Protein AF-T0TJK3-F1 (afdb_monomer_lite)

Foldseek 3Di:
DCVCVPDPPVVVVVVVVVVVVVVVVVCLVVCLVVCCVDPPSVVSNVVSVVVVCVVVVVVVVVVVVQVVDPDPPPD

Organism: NCBI:txid1234876

Structure (mmCIF, N/CA/C/O backbone):
data_AF-T0TJK3-F1
#
_entry.id   AF-T0TJK3-F1
#
loop_
_atom_site.group_PDB
_atom_site.id
_atom_site.type_symbol
_atom_site.label_atom_id
_atom_site.label_alt_id
_atom_site.label_comp_id
_atom_site.label_asym_id
_atom_site.label_entity_id
_atom_site.label_seq_id
_atom_site.pdbx_PDB_ins_code
_atom_site.Cartn_x
_atom_site.Cartn_y
_atom_site.Cartn_z
_atom_site.occupancy
_atom_site.B_iso_or_equiv
_atom_site.auth_seq_id
_atom_site.auth_comp_id
_atom_site.auth_asym_id
_atom_site.auth_atom_id
_atom_site.pdbx_PDB_model_num
ATOM 1 N N . MET A 1 1 ? 0.932 -10.202 27.466 1.00 52.06 1 MET A N 1
ATOM 2 C CA . MET A 1 1 ? 0.425 -11.227 26.515 1.00 52.06 1 MET A CA 1
ATOM 3 C C . MET A 1 1 ? -0.963 -11.810 26.831 1.00 52.06 1 MET A C 1
ATOM 5 O O . MET A 1 1 ? -1.413 -12.661 26.081 1.00 52.06 1 MET A O 1
ATOM 9 N N . ASN A 1 2 ? -1.710 -11.339 27.843 1.00 51.88 2 ASN A N 1
ATOM 10 C CA . ASN A 1 2 ? -3.076 -11.843 28.102 1.00 51.88 2 ASN A CA 1
ATOM 11 C C . ASN A 1 2 ? -4.186 -11.169 27.265 1.00 51.88 2 ASN A C 1
ATOM 13 O O . ASN A 1 2 ? -5.302 -11.674 27.225 1.00 51.88 2 ASN A O 1
ATOM 17 N N . LEU A 1 3 ? -3.900 -10.057 26.573 1.00 56.78 3 LEU A N 1
ATOM 18 C CA . LEU A 1 3 ? -4.887 -9.318 25.767 1.00 56.78 3 LEU A CA 1
ATOM 19 C C . LEU A 1 3 ? -5.237 -10.023 24.445 1.00 56.78 3 LEU A C 1
ATOM 21 O O . LEU A 1 3 ? -6.413 -10.111 24.106 1.00 56.78 3 LEU A O 1
ATOM 25 N N . LEU A 1 4 ? -4.244 -10.628 23.777 1.00 54.91 4 LEU A N 1
ATOM 26 C CA . LEU A 1 4 ? -4.414 -11.425 22.547 1.00 54.91 4 LEU A CA 1
ATOM 27 C C . LEU A 1 4 ? -5.262 -12.692 22.744 1.00 54.91 4 LEU A C 1
ATOM 29 O O . LEU A 1 4 ? -5.677 -13.331 21.782 1.00 54.91 4 LEU A O 1
ATOM 33 N N . ARG A 1 5 ? -5.495 -13.092 23.996 1.00 55.66 5 ARG A N 1
ATOM 34 C CA . ARG A 1 5 ? -6.248 -14.302 24.340 1.00 55.66 5 ARG A CA 1
ATOM 35 C C . ARG A 1 5 ? -7.575 -13.994 25.043 1.00 55.66 5 ARG A C 1
ATOM 37 O O . ARG A 1 5 ? -8.478 -14.820 24.994 1.00 55.66 5 ARG A O 1
ATOM 44 N N . LYS A 1 6 ? -7.720 -12.809 25.656 1.00 62.12 6 LYS A N 1
ATOM 45 C CA . LYS A 1 6 ? -8.957 -12.371 26.332 1.00 62.12 6 LYS A CA 1
ATOM 46 C C . LYS A 1 6 ? -9.994 -11.762 25.394 1.00 62.12 6 LYS A C 1
ATOM 48 O O . LYS A 1 6 ? -11.175 -11.842 25.707 1.00 62.12 6 LYS A O 1
ATOM 53 N N . ASN A 1 7 ? -9.580 -11.146 24.286 1.00 68.88 7 ASN A N 1
ATOM 54 C CA . ASN A 1 7 ? -10.502 -10.419 23.419 1.00 68.88 7 ASN A CA 1
ATOM 55 C C . ASN A 1 7 ? -10.417 -10.926 21.974 1.00 68.88 7 ASN A C 1
ATOM 57 O O . ASN A 1 7 ? -9.572 -10.484 21.199 1.00 68.88 7 ASN A O 1
ATOM 61 N N . LYS A 1 8 ? -11.303 -11.872 21.625 1.00 69.44 8 LYS A N 1
ATOM 62 C CA . LYS A 1 8 ? -11.380 -12.470 20.279 1.00 69.44 8 LYS A CA 1
ATOM 63 C C . LYS A 1 8 ? -11.512 -11.412 19.180 1.00 69.44 8 LYS A C 1
ATOM 65 O O . LYS A 1 8 ? -10.919 -11.582 18.121 1.00 69.44 8 LYS A O 1
ATOM 70 N N . THR A 1 9 ? -12.219 -10.314 19.445 1.00 74.44 9 THR A N 1
ATOM 71 C CA . THR A 1 9 ? -12.387 -9.205 18.497 1.00 74.44 9 THR A CA 1
ATOM 72 C C . THR A 1 9 ? -11.060 -8.508 18.216 1.00 74.44 9 THR A C 1
ATOM 74 O O . THR A 1 9 ? -10.714 -8.278 17.064 1.00 74.44 9 THR A O 1
ATOM 77 N N . PHE A 1 10 ? -10.268 -8.245 19.257 1.00 79.00 10 PHE A N 1
ATOM 78 C CA . PHE A 1 10 ? -8.950 -7.625 19.113 1.00 79.00 10 PHE A CA 1
ATOM 79 C C . PHE A 1 10 ? -7.977 -8.526 18.346 1.00 79.00 10 PHE A C 1
ATOM 81 O O . PHE A 1 10 ? -7.258 -8.059 17.469 1.00 79.00 10 PHE A O 1
ATOM 88 N N . THR A 1 11 ? -7.989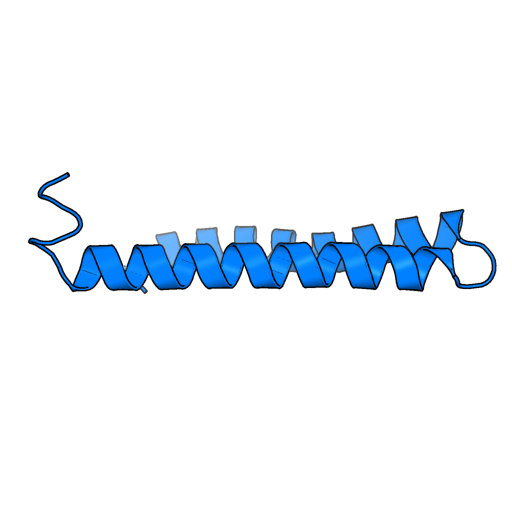 -9.828 18.625 1.00 78.81 11 THR A N 1
ATOM 89 C CA . THR A 1 11 ? -7.140 -10.794 17.918 1.00 78.81 11 THR A CA 1
ATOM 90 C C . THR A 1 11 ? -7.551 -10.950 16.458 1.00 78.81 11 THR A C 1
ATOM 92 O O . THR A 1 11 ? -6.675 -11.011 15.603 1.00 78.81 11 THR A O 1
ATOM 95 N N . SER A 1 12 ? -8.857 -10.946 16.164 1.00 83.31 12 SER A N 1
ATOM 96 C CA . SER A 1 12 ? -9.387 -10.987 14.794 1.00 83.31 12 SER A CA 1
ATOM 97 C C . SER A 1 12 ? -9.041 -9.725 14.001 1.00 83.31 12 SER A C 1
ATOM 99 O O . SER A 1 12 ? -8.673 -9.817 12.832 1.00 83.31 12 SER A O 1
ATOM 101 N N . LEU A 1 13 ? -9.132 -8.549 14.631 1.00 86.25 13 LEU A N 1
ATOM 102 C CA . LEU A 1 13 ? -8.716 -7.283 14.026 1.00 86.25 13 LEU A CA 1
ATOM 103 C C . LEU A 1 13 ? -7.215 -7.287 13.750 1.00 86.25 13 LEU A C 1
ATOM 105 O O . LEU A 1 13 ? -6.804 -6.984 12.640 1.00 86.25 13 LEU A O 1
ATOM 109 N N . LEU A 1 14 ? -6.394 -7.705 14.715 1.00 87.31 14 LEU A N 1
ATOM 110 C CA . LEU A 1 14 ? -4.950 -7.807 14.520 1.00 87.31 14 LEU A CA 1
ATOM 111 C C . LEU A 1 14 ? -4.578 -8.784 13.404 1.00 87.31 14 LEU A C 1
ATOM 113 O O . LEU A 1 14 ? -3.750 -8.443 12.564 1.00 87.31 14 LEU A O 1
ATOM 117 N N . SER A 1 15 ? -5.179 -9.976 13.361 1.00 86.38 15 SER A N 1
ATOM 118 C CA . SER A 1 15 ? -4.904 -10.938 12.290 1.00 86.38 15 SER A CA 1
ATOM 119 C C . SER A 1 15 ? -5.343 -10.412 10.925 1.00 86.38 15 SER A C 1
ATOM 121 O O . SER A 1 15 ? -4.611 -10.581 9.954 1.00 86.38 15 SER A O 1
ATOM 123 N N . SER A 1 16 ? -6.494 -9.732 10.861 1.00 91.12 16 SER A N 1
ATOM 124 C CA . SER A 1 16 ? -6.973 -9.068 9.644 1.00 91.12 16 SER A CA 1
ATOM 125 C C . SER A 1 16 ? -6.003 -7.978 9.190 1.00 91.12 16 SER A C 1
ATOM 127 O O . SER A 1 16 ? -5.568 -7.979 8.043 1.00 91.12 16 SER A O 1
ATOM 129 N N . SER A 1 17 ? -5.571 -7.105 10.103 1.00 89.75 17 SER A N 1
ATOM 130 C CA . SER A 1 17 ? -4.614 -6.036 9.812 1.00 89.75 17 SER A CA 1
ATOM 131 C C . SER A 1 17 ? -3.272 -6.579 9.335 1.00 89.75 17 SER A C 1
ATOM 133 O O . SER A 1 17 ? -2.719 -6.065 8.367 1.00 89.75 17 SER A O 1
ATOM 135 N N . ILE A 1 18 ? -2.758 -7.643 9.960 1.00 92.19 18 ILE A N 1
ATOM 136 C CA . ILE A 1 18 ? -1.515 -8.296 9.527 1.00 92.19 18 ILE A CA 1
ATOM 137 C C . ILE A 1 18 ? -1.682 -8.861 8.114 1.00 92.19 18 ILE A C 1
ATOM 139 O O . ILE A 1 18 ? -0.837 -8.611 7.258 1.00 92.19 18 ILE A O 1
ATOM 143 N N . PHE A 1 19 ? -2.775 -9.578 7.845 1.00 94.50 19 PHE A N 1
ATOM 144 C CA . PHE A 1 19 ? -3.034 -10.149 6.523 1.00 94.50 19 PHE A CA 1
ATOM 145 C C . PHE A 1 19 ? -3.207 -9.065 5.451 1.00 94.50 19 PHE A C 1
ATOM 147 O O . PHE A 1 19 ? -2.628 -9.164 4.371 1.00 94.50 19 PHE A O 1
ATOM 154 N N . SER A 1 20 ? -3.924 -7.989 5.775 1.00 93.62 20 SER A N 1
ATOM 155 C CA . SER A 1 20 ? -4.096 -6.821 4.910 1.00 93.62 20 SER A CA 1
ATOM 156 C C . SER A 1 20 ? -2.755 -6.154 4.595 1.00 93.62 20 SER A C 1
ATOM 158 O O . SER A 1 20 ? -2.463 -5.852 3.437 1.00 93.62 20 SER A O 1
ATOM 160 N N . MET A 1 21 ? -1.905 -5.953 5.605 1.00 93.31 21 MET A N 1
ATOM 161 C CA . MET A 1 21 ? -0.598 -5.311 5.443 1.00 93.31 21 MET A CA 1
ATOM 162 C C . MET A 1 21 ? 0.367 -6.175 4.624 1.00 93.31 21 MET A C 1
ATOM 164 O O . MET A 1 21 ? 1.074 -5.657 3.757 1.00 93.31 21 MET A O 1
ATOM 168 N N . LEU A 1 22 ? 0.358 -7.492 4.843 1.00 95.81 22 LEU A N 1
ATOM 169 C CA . LEU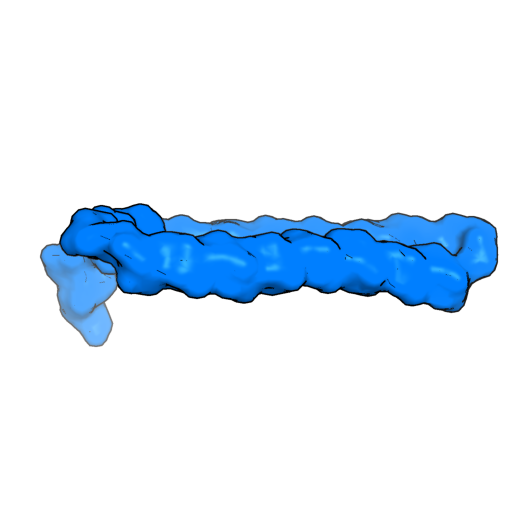 A 1 22 ? 1.115 -8.447 4.033 1.00 95.81 22 LEU A CA 1
ATOM 170 C C . LEU A 1 22 ? 0.641 -8.445 2.578 1.00 95.81 22 LEU A C 1
ATOM 172 O O . LEU A 1 22 ? 1.463 -8.292 1.678 1.00 95.81 22 LEU A O 1
ATOM 176 N N . GLY A 1 23 ? -0.669 -8.552 2.345 1.00 92.81 23 GLY A N 1
ATOM 177 C CA . GLY A 1 23 ? -1.247 -8.537 1.001 1.00 92.81 23 GLY A CA 1
ATOM 178 C C . GLY A 1 23 ? -0.917 -7.253 0.241 1.00 92.81 23 GLY A C 1
ATOM 179 O O . GLY A 1 23 ? -0.466 -7.309 -0.901 1.00 92.81 23 GLY A O 1
ATOM 180 N N . THR A 1 24 ? -1.047 -6.103 0.905 1.00 93.44 24 THR A N 1
ATOM 181 C CA . THR A 1 24 ? -0.715 -4.789 0.330 1.00 93.44 24 THR A CA 1
ATOM 182 C C . THR A 1 24 ? 0.767 -4.693 -0.026 1.00 93.44 24 THR A C 1
ATOM 184 O O . THR A 1 24 ? 1.120 -4.255 -1.118 1.00 93.44 24 THR A O 1
ATOM 187 N N . SER A 1 25 ? 1.649 -5.147 0.867 1.00 93.94 25 SER A N 1
ATOM 188 C CA . SER A 1 25 ? 3.097 -5.098 0.638 1.00 93.94 25 SER A CA 1
ATOM 189 C C . SER A 1 25 ? 3.515 -5.992 -0.530 1.00 93.94 25 SER A C 1
ATOM 191 O O . SER A 1 25 ? 4.291 -5.570 -1.384 1.00 93.94 25 SER A O 1
ATOM 193 N N . LEU A 1 26 ? 2.969 -7.211 -0.602 1.00 95.94 26 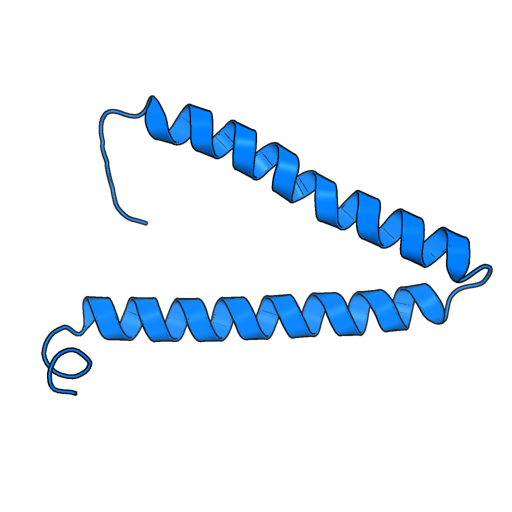LEU A N 1
ATOM 194 C CA . LEU A 1 26 ? 3.227 -8.137 -1.704 1.00 95.94 26 LEU A CA 1
ATOM 195 C C . LEU A 1 26 ? 2.712 -7.585 -3.036 1.00 95.94 26 LEU A C 1
ATOM 197 O O . LEU A 1 26 ? 3.438 -7.635 -4.027 1.00 95.94 26 LEU A O 1
ATOM 201 N N . PHE A 1 27 ? 1.501 -7.018 -3.053 1.00 93.19 27 PHE A N 1
ATOM 202 C CA . PHE A 1 27 ? 0.949 -6.365 -4.239 1.00 93.19 27 PHE A CA 1
ATOM 203 C C . PHE A 1 27 ? 1.859 -5.233 -4.723 1.00 93.19 27 PHE A C 1
ATOM 205 O O . PHE A 1 27 ? 2.252 -5.237 -5.887 1.00 93.19 27 PHE A O 1
ATOM 212 N N . ASN A 1 28 ? 2.262 -4.323 -3.831 1.00 92.44 28 ASN A N 1
ATOM 213 C CA . ASN A 1 28 ? 3.127 -3.196 -4.183 1.00 92.44 28 ASN A CA 1
ATOM 214 C C . ASN A 1 28 ? 4.472 -3.660 -4.762 1.00 92.44 28 ASN A C 1
ATOM 216 O O . ASN A 1 28 ? 4.912 -3.132 -5.779 1.00 92.44 28 ASN A O 1
ATOM 220 N N . ILE A 1 29 ? 5.108 -4.673 -4.162 1.00 94.12 29 ILE A N 1
ATOM 221 C CA . ILE A 1 29 ? 6.392 -5.209 -4.643 1.00 94.12 29 ILE A CA 1
ATOM 222 C C . ILE A 1 29 ? 6.242 -5.849 -6.026 1.00 94.12 29 ILE A C 1
ATOM 224 O O . ILE A 1 29 ? 7.011 -5.535 -6.933 1.00 94.12 29 ILE A O 1
ATOM 228 N N . VAL A 1 30 ? 5.257 -6.733 -6.212 1.00 94.69 30 VAL A N 1
ATOM 229 C CA . VAL A 1 30 ? 5.033 -7.410 -7.502 1.00 94.69 30 VAL A CA 1
ATOM 230 C C . VAL A 1 30 ? 4.670 -6.398 -8.585 1.00 94.69 30 VAL A C 1
ATOM 232 O O . VAL A 1 30 ? 5.191 -6.474 -9.697 1.00 94.69 30 VAL A O 1
ATOM 235 N N . PHE A 1 31 ? 3.828 -5.419 -8.257 1.00 91.81 31 PHE A N 1
ATOM 236 C CA . PHE A 1 31 ? 3.450 -4.349 -9.171 1.00 91.81 31 PHE A CA 1
ATOM 237 C C . PHE A 1 31 ? 4.655 -3.497 -9.581 1.00 91.81 31 PHE A C 1
ATOM 239 O O . PHE A 1 31 ? 4.828 -3.213 -10.765 1.00 91.81 31 PHE A O 1
ATOM 246 N N . LEU A 1 32 ? 5.540 -3.164 -8.637 1.00 92.31 32 LEU A N 1
ATOM 247 C CA . LEU A 1 32 ? 6.770 -2.422 -8.912 1.00 92.31 32 LEU A CA 1
ATOM 248 C C . LEU A 1 32 ? 7.748 -3.216 -9.796 1.00 92.31 32 LEU A C 1
ATOM 250 O O . LEU A 1 32 ? 8.325 -2.654 -10.726 1.00 92.31 32 LEU A O 1
ATOM 254 N N . ILE A 1 33 ? 7.914 -4.520 -9.544 1.00 93.94 33 ILE A N 1
ATOM 255 C CA . ILE A 1 33 ? 8.745 -5.417 -10.372 1.00 93.94 33 ILE A CA 1
ATOM 256 C C . ILE A 1 33 ? 8.168 -5.544 -11.787 1.00 93.94 33 ILE A C 1
ATOM 258 O O . ILE A 1 33 ? 8.899 -5.562 -12.777 1.00 93.94 33 ILE A O 1
ATOM 262 N N . TYR A 1 34 ? 6.845 -5.607 -11.907 1.00 92.88 34 TYR A N 1
ATOM 263 C CA . TYR A 1 34 ? 6.188 -5.628 -13.206 1.00 92.88 34 TYR A CA 1
ATOM 264 C C . TYR A 1 34 ? 6.387 -4.304 -13.956 1.00 92.88 34 TYR A C 1
ATOM 266 O O . TYR A 1 34 ? 6.778 -4.307 -15.123 1.00 92.88 34 TYR A O 1
ATOM 274 N N . ALA A 1 35 ? 6.214 -3.167 -13.273 1.00 91.38 35 ALA A N 1
ATOM 275 C CA . ALA A 1 35 ? 6.471 -1.839 -13.826 1.00 91.38 35 ALA A CA 1
ATOM 276 C C . ALA A 1 35 ? 7.925 -1.678 -14.300 1.00 91.38 35 ALA A C 1
ATOM 278 O O . ALA A 1 35 ? 8.167 -1.095 -15.356 1.00 91.38 35 ALA A O 1
ATOM 279 N N . SER A 1 36 ? 8.893 -2.229 -13.563 1.00 91.12 36 SER A N 1
ATOM 280 C CA . SER A 1 36 ? 10.310 -2.178 -13.939 1.00 91.12 36 SER A CA 1
ATOM 281 C C . SER A 1 36 ? 10.682 -3.111 -15.097 1.00 91.12 36 SER A C 1
ATOM 283 O O . SER A 1 36 ? 11.718 -2.910 -15.727 1.00 91.12 36 SER A O 1
ATOM 285 N N . SER A 1 37 ? 9.838 -4.096 -15.410 1.00 93.00 37 SER A N 1
ATOM 286 C CA . SER A 1 37 ? 10.041 -5.022 -16.532 1.00 93.00 37 SER A CA 1
ATOM 287 C C . SER A 1 37 ? 9.521 -4.473 -17.869 1.00 93.00 37 SER A C 1
ATOM 289 O O . SER A 1 37 ? 9.811 -5.033 -18.925 1.00 93.00 37 SER A O 1
ATOM 291 N N . LEU A 1 38 ? 8.747 -3.384 -17.844 1.00 91.75 38 LEU A N 1
ATOM 292 C CA . LEU A 1 38 ? 8.180 -2.739 -19.029 1.00 91.75 38 LEU A CA 1
ATOM 293 C C . LEU A 1 38 ? 9.196 -1.803 -19.716 1.00 91.75 38 LEU A C 1
ATOM 295 O O . LEU A 1 38 ? 10.128 -1.305 -19.075 1.00 91.75 38 LEU A O 1
ATOM 299 N N . PRO A 1 39 ? 9.027 -1.526 -21.024 1.00 85.88 39 PRO A N 1
ATOM 300 C CA . PRO A 1 39 ? 9.875 -0.569 -21.726 1.00 85.88 39 PRO A CA 1
ATOM 301 C C . PRO A 1 39 ? 9.756 0.817 -21.075 1.00 85.88 39 PRO A C 1
ATOM 303 O O . PRO A 1 39 ? 8.658 1.281 -20.782 1.00 85.88 39 PRO A O 1
ATOM 306 N N . ASN A 1 40 ? 10.894 1.489 -20.870 1.00 90.00 40 ASN A N 1
ATOM 307 C CA . ASN A 1 40 ? 11.016 2.741 -20.104 1.00 90.00 40 ASN A CA 1
ATOM 308 C C . ASN A 1 40 ? 10.643 2.607 -18.608 1.00 90.00 40 ASN A C 1
ATOM 310 O O . ASN A 1 40 ? 9.751 3.311 -18.120 1.00 90.00 40 ASN A O 1
ATOM 314 N N . PRO A 1 41 ? 11.377 1.787 -17.832 1.00 88.06 41 PRO A N 1
ATOM 315 C CA . PRO A 1 41 ? 11.035 1.459 -16.443 1.00 88.06 41 PRO A CA 1
ATOM 316 C C . PRO A 1 41 ? 10.923 2.686 -15.536 1.00 88.06 41 PRO A C 1
ATOM 318 O O . PRO A 1 41 ? 10.042 2.756 -14.687 1.00 88.06 41 PRO A O 1
ATOM 321 N N . LYS A 1 42 ? 11.762 3.707 -15.747 1.00 90.25 42 LYS A N 1
ATOM 322 C CA . LYS A 1 42 ? 11.726 4.948 -14.959 1.00 90.25 42 LYS A CA 1
ATOM 323 C C . LYS A 1 42 ? 10.373 5.663 -15.058 1.00 90.25 42 LYS A C 1
ATOM 325 O O . LYS A 1 42 ? 9.866 6.152 -14.053 1.00 90.25 42 LYS A O 1
ATOM 330 N N . MET A 1 43 ? 9.792 5.711 -16.258 1.00 91.25 43 MET A N 1
ATOM 331 C CA . MET A 1 43 ? 8.492 6.342 -16.482 1.00 91.25 43 MET A CA 1
ATOM 332 C C . MET A 1 43 ? 7.365 5.469 -15.924 1.00 91.25 43 MET A C 1
ATOM 334 O O . MET A 1 43 ? 6.473 5.975 -15.247 1.00 91.25 43 MET A O 1
ATOM 338 N N . MET A 1 44 ? 7.438 4.155 -16.133 1.00 92.62 44 MET A N 1
ATOM 339 C CA . MET A 1 44 ? 6.396 3.230 -15.688 1.00 92.62 44 MET A CA 1
ATOM 340 C C . MET A 1 44 ? 6.307 3.128 -14.163 1.00 92.62 44 MET A C 1
ATOM 342 O O . MET A 1 44 ? 5.211 3.144 -13.614 1.00 92.62 44 MET A O 1
ATOM 346 N N . ILE A 1 45 ? 7.451 3.116 -13.470 1.00 93.00 45 ILE A N 1
ATOM 347 C CA . ILE A 1 45 ? 7.512 3.168 -12.003 1.00 93.00 45 ILE A CA 1
ATOM 348 C C . ILE A 1 45 ? 6.906 4.479 -11.488 1.00 93.00 45 ILE A C 1
ATOM 350 O O . ILE A 1 45 ? 6.114 4.464 -10.552 1.00 93.00 45 ILE A O 1
ATOM 354 N N . SER A 1 46 ? 7.217 5.617 -12.121 1.00 92.06 46 SER A N 1
ATOM 355 C CA . SER A 1 46 ? 6.625 6.897 -11.710 1.00 92.06 46 SER A CA 1
ATOM 356 C C . SER A 1 46 ? 5.105 6.930 -11.895 1.00 92.06 46 SER A C 1
ATOM 358 O O . SER A 1 46 ? 4.392 7.469 -11.053 1.00 92.06 46 SER A O 1
ATOM 360 N N . LEU A 1 47 ? 4.598 6.305 -12.961 1.00 92.12 47 LEU A N 1
ATOM 361 C CA . LEU A 1 47 ? 3.167 6.200 -13.219 1.00 92.12 47 LEU A CA 1
ATOM 362 C C . LEU A 1 47 ? 2.481 5.262 -12.218 1.00 92.12 47 LEU A C 1
ATOM 364 O O . LEU A 1 47 ? 1.407 5.586 -11.716 1.00 92.12 47 LEU A O 1
ATOM 368 N N . ALA A 1 48 ? 3.121 4.137 -11.893 1.00 90.44 48 ALA A N 1
ATOM 369 C CA . ALA A 1 48 ? 2.671 3.211 -10.861 1.00 90.44 48 ALA A CA 1
ATOM 370 C C . ALA A 1 48 ? 2.493 3.922 -9.509 1.00 90.44 48 ALA A C 1
ATOM 372 O O . ALA A 1 48 ? 1.440 3.790 -8.888 1.00 90.44 48 ALA A O 1
ATOM 373 N N . GLU A 1 49 ? 3.461 4.743 -9.101 1.00 90.44 49 GLU A N 1
ATOM 374 C CA . GLU A 1 49 ? 3.387 5.494 -7.843 1.00 90.44 49 GLU A CA 1
ATOM 375 C C . GLU A 1 49 ? 2.239 6.519 -7.845 1.00 90.44 49 GLU A C 1
ATOM 377 O O . GLU A 1 49 ? 1.519 6.658 -6.858 1.00 90.44 49 GLU A O 1
ATOM 382 N N . ILE A 1 50 ? 1.990 7.189 -8.978 1.00 92.19 50 ILE A N 1
ATOM 383 C CA . ILE A 1 50 ? 0.844 8.101 -9.140 1.00 92.19 50 ILE A CA 1
ATOM 384 C C . ILE A 1 50 ? -0.484 7.343 -9.005 1.00 92.19 50 ILE A C 1
ATOM 386 O O . ILE A 1 50 ? -1.408 7.823 -8.344 1.00 92.19 50 ILE A O 1
ATOM 390 N N . CYS A 1 51 ? -0.586 6.149 -9.590 1.00 90.44 51 CYS A N 1
ATOM 391 C CA . CYS A 1 51 ? -1.765 5.299 -9.438 1.00 90.44 51 CYS A CA 1
ATOM 392 C C . CYS A 1 51 ? -1.977 4.864 -7.980 1.00 90.44 51 CYS A C 1
ATOM 394 O O . CYS A 1 51 ? -3.119 4.837 -7.525 1.00 90.44 51 CYS A O 1
ATOM 396 N N . LEU A 1 52 ? -0.904 4.570 -7.238 1.00 88.69 52 LEU A N 1
ATOM 397 C CA . LEU A 1 52 ? -0.969 4.217 -5.814 1.00 88.69 52 LEU A CA 1
ATOM 398 C C . LEU A 1 52 ? -1.336 5.412 -4.918 1.00 88.69 52 LEU A C 1
ATOM 400 O O . LEU A 1 52 ? -1.981 5.228 -3.886 1.00 88.69 52 LEU A O 1
ATOM 404 N N . LEU A 1 53 ? -0.986 6.638 -5.314 1.00 91.31 53 LEU A N 1
ATOM 405 C CA . LEU A 1 53 ? -1.366 7.862 -4.598 1.00 91.31 53 LEU A CA 1
ATOM 406 C C . LEU A 1 53 ? -2.858 8.191 -4.721 1.00 91.31 53 LEU A C 1
ATOM 408 O O . LEU A 1 53 ? -3.430 8.797 -3.814 1.00 91.31 53 LEU A O 1
ATOM 412 N N . LEU A 1 54 ? -3.512 7.792 -5.814 1.00 91.44 54 LEU A N 1
ATOM 413 C CA . LEU A 1 54 ? -4.917 8.118 -6.058 1.00 91.44 54 LEU A CA 1
ATOM 414 C C . LEU A 1 54 ? -5.848 7.605 -4.932 1.00 91.44 54 LEU A C 1
ATOM 416 O O . LEU A 1 54 ? -6.598 8.416 -4.380 1.00 91.44 54 LEU A O 1
ATOM 420 N N . PRO A 1 55 ? -5.779 6.327 -4.501 1.00 88.88 55 PRO A N 1
ATOM 421 C CA . PRO A 1 55 ? -6.503 5.847 -3.325 1.00 88.88 55 PRO A CA 1
ATOM 422 C C . PRO A 1 55 ? -6.217 6.630 -2.043 1.00 88.88 55 PRO A C 1
ATOM 424 O O . PRO A 1 55 ? -7.125 6.805 -1.240 1.00 88.88 55 PRO A O 1
ATOM 427 N N . VAL A 1 56 ? -4.990 7.123 -1.837 1.00 90.06 56 VAL A N 1
ATOM 428 C CA . VAL A 1 56 ? -4.619 7.888 -0.631 1.00 90.06 56 VAL A CA 1
ATOM 429 C C . VAL A 1 56 ? -5.359 9.226 -0.583 1.00 90.06 56 VAL A C 1
ATOM 431 O O . VAL A 1 56 ? -5.848 9.630 0.473 1.00 90.06 56 VAL A 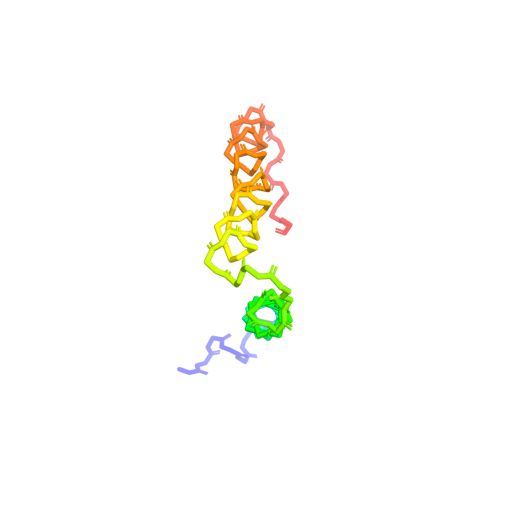O 1
ATOM 434 N N . LEU A 1 57 ? -5.513 9.888 -1.732 1.00 91.56 57 LEU A N 1
ATOM 435 C CA . LEU A 1 57 ? -6.310 11.114 -1.845 1.00 91.56 57 LEU A CA 1
ATOM 436 C C . LEU A 1 57 ? -7.788 10.849 -1.540 1.00 91.56 57 LEU A C 1
ATOM 438 O O . LEU A 1 57 ? -8.412 11.597 -0.782 1.00 91.56 57 LEU A O 1
ATOM 442 N N . PHE A 1 58 ? -8.336 9.756 -2.076 1.00 91.38 58 PHE A N 1
ATOM 443 C CA . PHE A 1 58 ? -9.696 9.333 -1.745 1.00 91.38 58 PHE A CA 1
ATOM 444 C C . PHE A 1 58 ? -9.834 8.976 -0.267 1.00 91.38 58 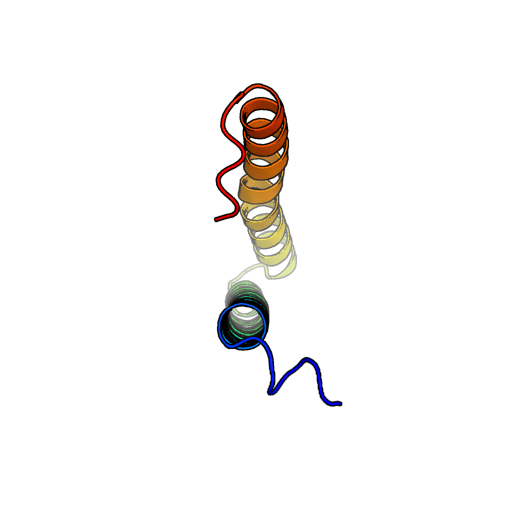PHE A C 1
ATOM 446 O O . PHE A 1 58 ? -10.816 9.385 0.340 1.00 91.38 58 PHE A O 1
ATOM 453 N N . ALA A 1 59 ? -8.849 8.307 0.334 1.00 89.31 59 ALA A N 1
ATOM 454 C CA . ALA A 1 59 ? -8.853 7.948 1.748 1.00 89.31 59 ALA A CA 1
ATOM 455 C C . ALA A 1 59 ? -8.919 9.188 2.652 1.00 89.31 59 ALA A C 1
ATOM 457 O O . ALA A 1 59 ? -9.702 9.210 3.602 1.00 89.31 59 ALA A O 1
ATOM 458 N N . ALA A 1 60 ? -8.164 10.244 2.330 1.00 89.50 60 ALA A N 1
ATOM 459 C CA . ALA A 1 60 ? -8.230 11.518 3.047 1.00 89.50 60 ALA A CA 1
ATOM 460 C C . ALA A 1 60 ? -9.624 12.160 2.946 1.00 89.50 60 ALA A C 1
ATOM 462 O O . ALA A 1 60 ? -10.189 12.601 3.950 1.00 89.50 60 ALA A O 1
ATOM 463 N N . TYR A 1 61 ? -10.216 12.154 1.750 1.00 89.25 61 TYR A N 1
ATOM 464 C CA . TYR A 1 61 ? -11.570 12.665 1.533 1.00 89.25 61 TYR A CA 1
ATOM 465 C C . TYR A 1 61 ? -12.635 11.837 2.269 1.00 89.25 61 TYR A C 1
ATOM 467 O O . TYR A 1 61 ? -13.497 12.388 2.956 1.00 89.25 61 TYR A O 1
ATOM 475 N N . THR A 1 62 ? -12.561 10.508 2.185 1.00 88.38 62 THR A N 1
ATOM 476 C CA . THR A 1 62 ? -13.467 9.611 2.909 1.00 88.38 62 THR A CA 1
ATOM 477 C C . THR A 1 62 ? -13.260 9.684 4.414 1.00 88.38 62 THR A C 1
ATOM 479 O O . THR A 1 62 ? -14.225 9.522 5.145 1.00 88.38 62 THR A O 1
ATOM 482 N N . GLY A 1 63 ? -12.047 9.980 4.890 1.00 87.38 63 GLY A N 1
ATOM 483 C CA . GLY A 1 63 ? -11.764 10.226 6.305 1.00 87.38 63 GLY A CA 1
ATOM 484 C C . GLY A 1 63 ? -12.481 11.476 6.813 1.00 87.38 63 GLY A C 1
ATOM 485 O O . GLY A 1 63 ? -13.159 11.429 7.834 1.00 87.38 63 GLY A O 1
ATOM 486 N N . PHE A 1 64 ? -12.448 12.563 6.038 1.00 88.00 64 PHE A N 1
ATOM 487 C CA . PHE A 1 64 ? -13.222 13.769 6.348 1.00 88.00 64 PHE A CA 1
ATOM 488 C C . PHE A 1 64 ? -14.738 13.516 6.363 1.00 88.00 64 PHE A C 1
ATOM 490 O O . PHE A 1 64 ? -15.460 14.061 7.199 1.00 88.00 64 PHE A O 1
ATOM 497 N N . LEU A 1 65 ? -15.240 12.688 5.444 1.00 86.00 65 LEU A N 1
ATOM 498 C CA . LEU A 1 65 ? -16.639 12.253 5.451 1.00 86.00 65 LEU A CA 1
ATOM 499 C C . LEU A 1 65 ? -16.953 11.365 6.664 1.00 86.00 65 LEU A C 1
ATOM 501 O O . LEU A 1 65 ? -17.996 11.554 7.288 1.00 86.00 65 LEU A O 1
ATOM 505 N N . ALA A 1 66 ? -16.048 10.451 7.021 1.00 85.31 66 ALA A N 1
ATOM 506 C CA . ALA A 1 66 ? -16.189 9.550 8.160 1.00 85.31 66 ALA A CA 1
ATOM 507 C C . ALA A 1 66 ? -16.305 10.326 9.480 1.00 85.31 66 ALA A C 1
ATOM 509 O O . ALA A 1 66 ? -17.157 9.993 10.306 1.00 85.31 66 ALA A O 1
ATOM 510 N N . ASP A 1 67 ? -15.548 11.415 9.634 1.00 83.00 67 ASP A N 1
ATOM 511 C CA . ASP A 1 67 ? -15.635 12.308 10.796 1.00 83.00 67 ASP A CA 1
ATOM 512 C C . ASP A 1 67 ? -16.985 13.037 10.904 1.00 83.00 67 ASP A C 1
ATOM 514 O O . ASP A 1 67 ? -17.431 13.372 12.004 1.00 83.00 67 ASP A O 1
ATOM 518 N N . LYS A 1 68 ? -17.680 13.265 9.781 1.00 81.00 68 LYS A N 1
ATOM 519 C CA . LYS A 1 68 ? -19.016 13.889 9.762 1.00 81.00 68 LYS A CA 1
ATOM 520 C C . LYS A 1 68 ? -20.152 12.913 10.075 1.00 81.00 68 LYS A C 1
ATOM 522 O O . LYS A 1 68 ? -21.270 13.349 10.367 1.00 81.00 68 LYS A O 1
ATOM 527 N N . THR A 1 69 ? -19.901 11.608 10.042 1.00 74.50 69 THR A N 1
ATOM 528 C CA . THR A 1 69 ? -20.888 10.581 10.401 1.00 74.50 69 THR A CA 1
ATOM 529 C C . THR A 1 69 ? -21.017 10.453 11.921 1.00 74.50 69 THR A C 1
ATOM 531 O O . THR A 1 69 ? -20.070 10.112 12.621 1.00 74.50 69 THR A O 1
ATOM 534 N N . LYS A 1 70 ? -22.224 10.684 12.461 1.00 60.28 70 LYS A N 1
ATOM 535 C CA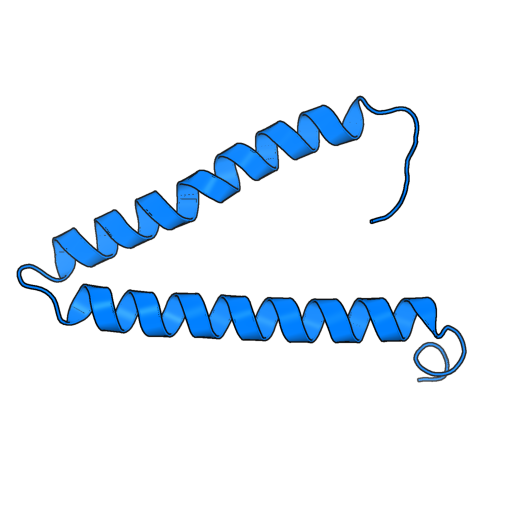 . LYS A 1 70 ? -22.510 10.592 13.911 1.00 60.28 70 LYS A CA 1
ATOM 536 C C . LYS A 1 70 ? -22.468 9.162 14.474 1.00 60.28 70 LYS A C 1
ATOM 538 O O . LYS A 1 70 ? -22.413 8.990 15.688 1.00 60.28 70 LYS A O 1
ATOM 543 N N . ILE A 1 71 ? -22.502 8.143 13.615 1.00 58.56 71 ILE A N 1
ATOM 544 C CA . ILE A 1 71 ? -22.456 6.731 14.006 1.00 58.56 71 ILE A CA 1
ATOM 545 C C . ILE A 1 71 ? -21.017 6.237 13.829 1.00 58.56 71 ILE A C 1
ATOM 547 O O . ILE A 1 71 ? -20.603 5.887 12.728 1.00 58.56 71 ILE A O 1
ATOM 551 N N . LYS A 1 72 ? -20.251 6.199 14.926 1.00 52.75 72 LYS A N 1
ATOM 552 C CA . LYS A 1 72 ? -18.949 5.517 14.991 1.00 52.75 72 LYS A CA 1
ATOM 553 C C . LYS A 1 72 ? -19.170 4.004 15.041 1.00 52.75 72 LYS A C 1
ATOM 555 O O . LYS A 1 72 ? -19.062 3.392 16.101 1.00 52.75 72 LYS A O 1
ATOM 560 N N . GLN A 1 73 ? -19.515 3.393 13.913 1.00 53.38 73 GLN A N 1
ATOM 561 C CA . GLN A 1 73 ? -19.309 1.957 13.760 1.00 53.38 73 GLN A CA 1
ATOM 562 C C . GLN A 1 73 ? -17.850 1.756 13.369 1.00 53.38 73 GLN A C 1
ATOM 564 O O . GLN A 1 73 ? -17.436 2.079 12.263 1.00 53.38 73 GLN A O 1
ATOM 569 N N . ILE A 1 74 ? -17.071 1.305 14.350 1.00 48.34 74 ILE A N 1
ATOM 570 C CA . ILE A 1 74 ? -15.727 0.768 14.162 1.00 48.34 74 ILE A CA 1
ATOM 571 C C . ILE A 1 74 ? -15.877 -0.390 13.171 1.00 48.34 74 ILE A C 1
ATOM 573 O O . ILE A 1 74 ? -16.474 -1.410 13.522 1.00 48.34 74 ILE A O 1
ATOM 577 N N . LEU A 1 75 ? -15.420 -0.177 11.940 1.00 40.22 75 LEU A N 1
ATOM 578 C CA . LEU A 1 75 ? -15.344 -1.175 10.878 1.00 40.22 75 LEU A CA 1
ATOM 579 C C . LEU A 1 75 ? -13.872 -1.541 10.685 1.00 40.22 75 LEU A C 1
ATOM 581 O O . LEU A 1 75 ? -13.045 -0.599 10.674 1.00 40.22 75 LEU A O 1
#

pLDDT: mean 83.38, std 14.09, range [40.22, 95.94]

Sequence (75 aa):
MNLLRKNKTFTSLLSSSIFSMLGTSLFNIVFLIYASSLPNPKMMISLAEICLLLPVLFAAYTGFLADKTKIKQIL

Radius of gyration: 17.84 Å; chains: 1; bounding box: 34×28×50 Å

Secondary structure (DSSP, 8-state):
--HHHH-HHHHHHHHHHHHHHHHHHHHHHHHHHHHHHSSSHHHHHHHHHHHHHHHHHHHHHHHHHHHH-S-----